Protein AF-A0A4Q2YXU2-F1 (afdb_monomer)

Mean predicted aligned error: 16.59 Å

Radius of gyration: 28.88 Å; Cα contacts (8 Å, |Δi|>4): 40; chains: 1; bounding box: 66×33×83 Å

Sequence (151 aa):
MWTNIQDHWRDGIEILLLAACIYQVYKAFRATRGAQILVGLGTVLVALTLVSTIFRFEVIQWIITRAAAILAFALIVIFQPELRNGLARLGSNRLFSFSSKRRVAFLERFADAVINLSKKRVGALFAIQRDISLKEHLESGVVLDAQFSPE

Foldseek 3Di:
DPPVVVVCVLVVVVVVVVVVLVVQLVVQVPDDDDPSNVVSVVVSLVVLVVVCVVSVDPVSVVVSVVVVVVVVVVCCVVCVVVVVLVVLLVVVPVPPVPCPVVVVVVVVQVVLLVVVCVVVVHDDDDDDDDSDDCVVVCPPDDDPVDDDGSD

Structure (mmCIF, N/CA/C/O backbone):
data_AF-A0A4Q2YXU2-F1
#
_entry.id   AF-A0A4Q2YXU2-F1
#
loop_
_atom_site.group_PDB
_atom_site.id
_atom_site.type_symbol
_atom_site.label_atom_id
_atom_site.label_alt_id
_atom_site.label_comp_id
_atom_site.label_asym_id
_atom_site.label_entity_id
_atom_site.label_seq_id
_atom_site.pdbx_PDB_ins_code
_atom_site.Cartn_x
_atom_site.Cartn_y
_atom_site.Cartn_z
_atom_site.occupancy
_atom_site.B_iso_or_equiv
_atom_site.auth_seq_id
_atom_site.auth_comp_id
_atom_site.auth_asym_id
_atom_site.auth_atom_id
_atom_site.pdbx_PDB_model_num
ATOM 1 N N . MET A 1 1 ? 36.241 0.257 -46.802 1.00 42.69 1 MET A N 1
ATOM 2 C CA . MET A 1 1 ? 35.955 -1.002 -46.073 1.00 42.69 1 MET A CA 1
ATOM 3 C C . MET A 1 1 ? 36.299 -0.938 -44.574 1.00 42.69 1 MET A C 1
ATOM 5 O O . MET A 1 1 ? 35.858 -1.813 -43.849 1.00 42.69 1 MET A O 1
ATOM 9 N N . TRP A 1 2 ? 37.002 0.102 -44.090 1.00 51.72 2 TRP A N 1
ATOM 10 C CA . TRP A 1 2 ? 37.430 0.253 -42.683 1.00 51.72 2 TRP A CA 1
ATOM 11 C C . TRP A 1 2 ? 36.616 1.267 -41.849 1.00 51.72 2 TRP A C 1
ATOM 13 O O . TRP A 1 2 ? 36.967 1.528 -40.708 1.00 51.72 2 TRP A O 1
ATOM 23 N N . THR A 1 3 ? 35.529 1.833 -42.383 1.00 55.88 3 THR A N 1
ATOM 24 C CA . THR A 1 3 ? 34.671 2.800 -41.665 1.00 55.88 3 THR A CA 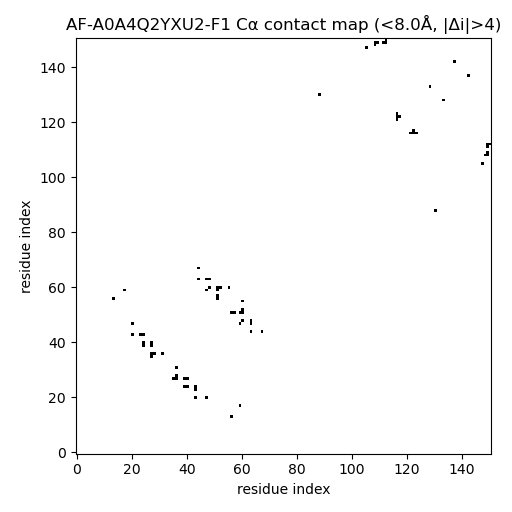1
ATOM 25 C C . THR A 1 3 ? 33.496 2.142 -40.932 1.00 55.88 3 THR A C 1
ATOM 27 O O . THR A 1 3 ? 33.040 2.668 -39.927 1.00 55.88 3 THR A O 1
ATOM 30 N N . ASN A 1 4 ? 33.072 0.937 -41.340 1.00 53.84 4 ASN A N 1
ATOM 31 C CA . ASN A 1 4 ? 31.972 0.219 -40.681 1.00 53.84 4 ASN A CA 1
ATOM 32 C C . ASN A 1 4 ? 32.322 -0.243 -39.257 1.00 53.84 4 ASN A C 1
ATOM 34 O O . ASN A 1 4 ? 31.472 -0.195 -38.380 1.00 53.84 4 ASN A O 1
ATOM 38 N N . ILE A 1 5 ? 33.562 -0.658 -38.980 1.00 54.22 5 ILE A N 1
ATOM 39 C CA . ILE A 1 5 ? 33.933 -1.137 -37.634 1.00 54.22 5 ILE A CA 1
ATOM 40 C C . ILE A 1 5 ? 33.903 -0.007 -36.590 1.00 54.22 5 ILE A C 1
ATOM 42 O O . ILE A 1 5 ? 33.611 -0.258 -35.423 1.00 54.22 5 ILE A O 1
ATOM 46 N N . GLN A 1 6 ? 34.185 1.232 -37.004 1.00 55.81 6 GLN A N 1
ATOM 47 C CA . GLN A 1 6 ? 34.252 2.378 -36.099 1.00 55.81 6 GLN A CA 1
ATOM 48 C C . GLN A 1 6 ? 32.854 2.907 -35.732 1.00 55.81 6 GLN A C 1
ATOM 50 O O . GLN A 1 6 ? 32.668 3.383 -34.614 1.00 55.81 6 GLN A O 1
ATOM 55 N N . ASP A 1 7 ? 31.870 2.732 -36.622 1.00 57.28 7 ASP A N 1
ATOM 56 C CA . ASP A 1 7 ? 30.470 3.101 -36.376 1.00 57.28 7 ASP A CA 1
ATOM 57 C C . ASP A 1 7 ? 29.701 2.048 -35.551 1.00 57.28 7 ASP A C 1
ATOM 59 O O . ASP A 1 7 ? 28.938 2.415 -34.660 1.00 57.28 7 ASP A O 1
ATOM 63 N N . HIS A 1 8 ? 29.954 0.746 -35.745 1.00 62.59 8 HIS A N 1
ATOM 64 C CA . HIS A 1 8 ? 29.175 -0.326 -35.089 1.00 62.59 8 HIS A CA 1
ATOM 65 C C . HIS A 1 8 ? 29.672 -0.713 -33.679 1.00 62.59 8 HIS A C 1
ATOM 67 O O . HIS A 1 8 ? 29.051 -1.530 -32.997 1.00 62.59 8 HIS A O 1
ATOM 73 N N . TRP A 1 9 ? 30.782 -0.142 -33.186 1.00 68.25 9 TRP A N 1
ATOM 74 C CA . TRP A 1 9 ? 31.212 -0.356 -31.790 1.00 68.25 9 TRP A CA 1
ATOM 75 C C . TRP A 1 9 ? 30.160 0.151 -30.788 1.00 68.25 9 TRP A C 1
ATOM 77 O O . TRP A 1 9 ? 29.992 -0.408 -29.701 1.00 68.25 9 TRP A O 1
ATOM 87 N N . ARG A 1 10 ? 29.413 1.189 -31.180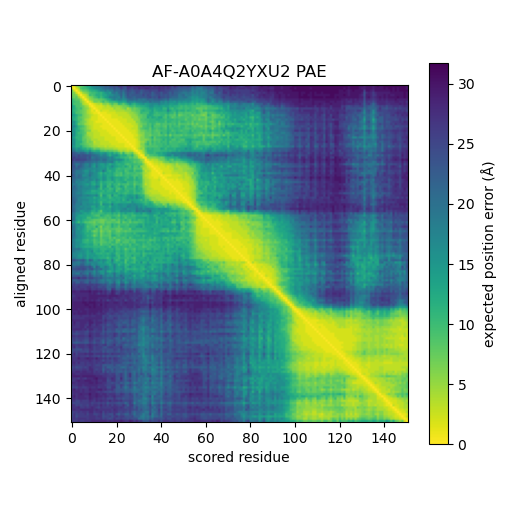 1.00 67.12 10 ARG A N 1
ATOM 88 C CA . ARG A 1 10 ? 28.266 1.709 -30.432 1.00 67.12 10 ARG A CA 1
ATOM 89 C C . ARG A 1 10 ? 27.162 0.666 -30.277 1.00 67.12 10 ARG A C 1
ATOM 91 O O . ARG A 1 10 ? 26.693 0.487 -29.158 1.00 67.12 10 ARG A O 1
ATOM 98 N N . ASP A 1 11 ? 26.849 -0.076 -31.333 1.00 69.56 11 ASP A N 1
ATOM 99 C CA . ASP A 1 11 ? 25.818 -1.120 -31.321 1.00 69.56 11 ASP A CA 1
ATOM 100 C C . ASP A 1 11 ? 26.217 -2.292 -30.409 1.00 69.56 11 ASP A C 1
ATOM 102 O O . ASP A 1 11 ? 25.399 -2.839 -29.671 1.00 69.56 11 ASP A O 1
ATOM 106 N N . GLY A 1 12 ? 27.506 -2.653 -30.390 1.00 72.44 12 GLY A N 1
ATOM 107 C CA . GLY A 1 12 ? 28.031 -3.675 -29.478 1.00 72.44 12 GLY A CA 1
ATOM 108 C C . GLY A 1 12 ? 27.898 -3.280 -28.002 1.00 72.44 12 GLY A C 1
ATOM 109 O O . GLY A 1 12 ? 27.491 -4.094 -27.168 1.00 72.44 12 GLY A O 1
ATOM 110 N N . ILE A 1 13 ? 28.189 -2.015 -27.680 1.00 73.94 13 ILE A N 1
ATOM 111 C CA . ILE A 1 13 ? 27.958 -1.456 -26.341 1.00 73.94 13 ILE A CA 1
ATOM 112 C C . ILE A 1 13 ? 26.459 -1.417 -26.023 1.00 73.94 13 ILE A C 1
ATOM 114 O O . ILE A 1 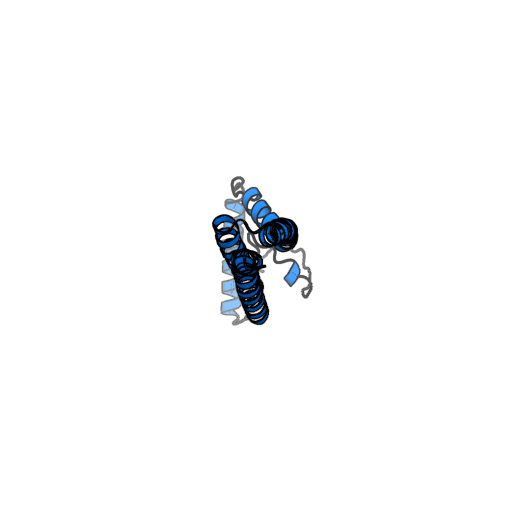13 ? 26.070 -1.750 -24.903 1.00 73.94 13 ILE A O 1
ATOM 118 N N . GLU A 1 14 ? 25.622 -1.055 -26.996 1.00 67.81 14 GLU A N 1
ATOM 119 C CA . GLU A 1 14 ? 24.168 -1.002 -26.845 1.00 67.81 14 GLU A CA 1
ATOM 120 C C . GLU A 1 14 ? 23.598 -2.375 -26.460 1.00 67.81 14 GLU A C 1
ATOM 122 O O . GLU A 1 14 ? 22.862 -2.488 -25.477 1.00 67.81 14 GLU A O 1
ATOM 127 N N . ILE A 1 15 ? 24.014 -3.442 -27.152 1.00 73.19 15 ILE A N 1
ATOM 128 C CA . ILE A 1 15 ? 23.575 -4.820 -26.884 1.00 73.19 15 ILE A CA 1
ATOM 129 C C . ILE A 1 15 ? 24.038 -5.300 -25.506 1.00 73.19 15 ILE A C 1
ATOM 131 O O . ILE A 1 15 ? 23.255 -5.904 -24.770 1.00 73.19 15 ILE A O 1
ATOM 135 N N . LEU A 1 16 ? 25.293 -5.033 -25.129 1.00 77.06 16 LEU A N 1
ATOM 136 C CA . LEU A 1 16 ? 25.833 -5.458 -23.834 1.00 77.06 16 LEU A CA 1
ATOM 137 C C . LEU A 1 16 ? 25.089 -4.783 -22.677 1.00 77.06 16 LEU A C 1
ATOM 139 O O . LEU A 1 16 ? 24.746 -5.424 -21.680 1.00 77.06 16 LEU A O 1
ATOM 143 N N . LEU A 1 17 ? 24.791 -3.495 -22.828 1.00 72.12 17 LEU A N 1
ATOM 144 C CA . LEU A 1 17 ? 24.078 -2.719 -21.825 1.00 72.12 17 LEU A CA 1
ATOM 145 C C . LEU A 1 17 ? 22.602 -3.134 -21.734 1.00 72.12 17 LEU A C 1
ATOM 147 O O . LEU A 1 17 ? 22.074 -3.296 -20.630 1.00 72.12 17 LEU A O 1
ATOM 151 N N . LEU A 1 18 ? 21.959 -3.409 -22.873 1.00 68.31 18 LEU A N 1
ATOM 152 C CA . LEU A 1 18 ? 20.608 -3.967 -22.928 1.00 68.31 18 LEU A CA 1
ATOM 153 C C . LEU A 1 18 ? 20.540 -5.346 -22.253 1.00 68.31 18 LEU A C 1
ATOM 155 O O . LEU A 1 18 ? 19.643 -5.598 -21.448 1.00 68.31 18 LEU A O 1
ATOM 159 N N . ALA A 1 19 ? 21.511 -6.222 -22.515 1.00 70.44 19 ALA A N 1
ATOM 160 C CA . ALA A 1 19 ? 21.592 -7.542 -21.896 1.00 70.44 19 ALA A CA 1
ATOM 161 C C . ALA A 1 19 ? 21.759 -7.451 -20.369 1.00 70.44 19 ALA A C 1
ATOM 163 O O . ALA A 1 19 ? 21.054 -8.139 -19.625 1.00 70.44 19 ALA A O 1
ATOM 164 N N . ALA A 1 20 ? 22.630 -6.558 -19.885 1.00 71.25 20 ALA A N 1
ATOM 165 C CA . ALA A 1 20 ? 22.796 -6.303 -18.455 1.00 71.25 20 ALA A CA 1
ATOM 166 C C . ALA A 1 20 ? 21.501 -5.778 -17.809 1.00 71.25 20 ALA A C 1
ATOM 168 O O . ALA A 1 20 ? 21.140 -6.189 -16.705 1.00 71.25 20 ALA A O 1
ATOM 169 N N . CYS A 1 21 ? 20.768 -4.912 -1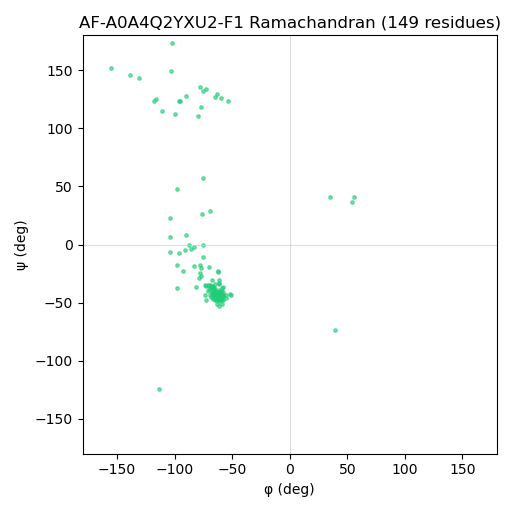8.510 1.00 68.94 21 CYS A N 1
ATOM 170 C CA . CYS A 1 21 ? 19.481 -4.397 -18.063 1.00 68.94 21 CYS A CA 1
ATOM 171 C C . CYS A 1 21 ? 18.421 -5.504 -17.931 1.00 68.94 21 CYS A C 1
ATOM 173 O O . CYS A 1 21 ? 17.816 -5.657 -16.866 1.00 68.94 21 CYS A O 1
ATOM 175 N N . ILE A 1 22 ? 18.244 -6.323 -18.972 1.00 67.94 22 ILE A N 1
ATOM 176 C CA . ILE A 1 22 ? 17.304 -7.456 -18.970 1.00 67.94 22 ILE A CA 1
ATOM 177 C C . ILE A 1 22 ? 17.639 -8.429 -17.833 1.00 67.94 22 ILE A C 1
ATOM 179 O O . ILE A 1 22 ? 16.742 -8.895 -17.127 1.00 67.94 22 ILE A O 1
ATOM 183 N N . TYR A 1 23 ? 18.926 -8.692 -17.600 1.00 73.06 23 TYR A N 1
ATOM 184 C CA . TYR A 1 23 ? 19.372 -9.550 -16.505 1.00 73.06 23 TYR A CA 1
ATOM 185 C C . TYR A 1 23 ? 18.998 -8.991 -15.122 1.00 73.06 23 TYR A C 1
ATOM 187 O O . TYR A 1 23 ? 18.542 -9.736 -14.250 1.00 73.06 23 TYR A O 1
ATOM 195 N N . GLN A 1 24 ? 19.123 -7.676 -14.921 1.00 67.12 24 GLN A N 1
ATOM 196 C CA . GLN A 1 24 ? 18.716 -7.026 -13.671 1.00 67.12 24 GLN A CA 1
ATOM 197 C C . GLN A 1 24 ? 17.197 -7.065 -13.466 1.00 67.12 24 GLN A C 1
ATOM 199 O O . GLN A 1 24 ? 16.746 -7.352 -12.356 1.00 67.12 24 GLN A O 1
ATOM 204 N N . VAL A 1 25 ? 16.406 -6.860 -14.527 1.00 64.69 25 VAL A N 1
ATOM 205 C CA . VAL A 1 25 ? 14.941 -7.025 -14.485 1.00 64.69 25 VAL A CA 1
ATOM 206 C C . VAL A 1 25 ? 14.582 -8.450 -14.080 1.00 64.69 25 VAL A C 1
ATOM 208 O O . VAL A 1 25 ? 13.829 -8.648 -13.129 1.00 64.69 25 VAL A O 1
ATOM 211 N N . TYR A 1 26 ? 15.163 -9.450 -14.743 1.00 66.75 26 TYR A N 1
ATOM 212 C CA . TYR A 1 26 ? 14.926 -10.859 -14.431 1.00 66.75 26 TYR A CA 1
ATOM 213 C C . TYR A 1 26 ? 15.227 -11.182 -12.958 1.00 66.75 26 TYR A C 1
ATOM 215 O O . TYR A 1 26 ? 14.433 -11.834 -12.275 1.00 66.75 26 TYR A O 1
ATOM 223 N N . LYS A 1 27 ? 16.340 -10.662 -12.427 1.00 65.44 27 LYS A N 1
ATOM 224 C CA . LYS A 1 27 ? 16.710 -10.828 -11.017 1.00 65.44 27 LYS A CA 1
ATOM 225 C C . LYS A 1 27 ? 15.729 -10.131 -10.063 1.00 65.44 27 LYS A C 1
ATOM 227 O O . LYS A 1 27 ? 15.422 -10.694 -9.013 1.00 65.44 27 LYS A O 1
ATOM 232 N N . ALA A 1 28 ? 15.215 -8.953 -10.424 1.00 60.94 28 ALA A N 1
ATOM 233 C CA . ALA A 1 28 ? 14.218 -8.224 -9.639 1.00 60.94 28 ALA A CA 1
ATOM 234 C C . ALA A 1 28 ? 12.872 -8.969 -9.572 1.00 60.94 28 ALA A C 1
ATOM 236 O O . ALA A 1 28 ? 12.302 -9.108 -8.488 1.00 60.94 28 ALA A O 1
ATOM 237 N N . PHE A 1 29 ? 12.411 -9.528 -10.697 1.00 62.09 29 PHE A N 1
ATOM 238 C CA . PHE A 1 29 ? 11.197 -10.353 -10.754 1.00 62.09 29 PHE A CA 1
ATOM 239 C C . PHE A 1 29 ? 11.300 -11.616 -9.897 1.00 62.09 29 PHE A C 1
ATOM 241 O O . PHE A 1 29 ? 10.308 -12.052 -9.316 1.00 62.09 29 PHE A O 1
ATOM 248 N N . ARG A 1 30 ? 12.500 -12.193 -9.774 1.00 57.56 30 ARG A N 1
ATOM 249 C CA . ARG A 1 30 ? 12.708 -13.409 -8.981 1.00 57.56 30 ARG A CA 1
ATOM 250 C C . ARG A 1 30 ? 12.577 -13.179 -7.473 1.00 57.56 30 ARG A C 1
ATOM 252 O O . ARG A 1 30 ? 12.431 -14.150 -6.736 1.00 57.56 30 ARG A O 1
ATOM 259 N N . ALA A 1 31 ? 12.682 -11.938 -6.996 1.00 52.69 31 ALA A N 1
ATOM 260 C CA . ALA A 1 31 ? 12.988 -11.719 -5.592 1.00 52.69 31 ALA A CA 1
ATOM 261 C C . ALA A 1 31 ? 11.791 -11.421 -4.679 1.00 52.69 31 ALA A C 1
ATOM 263 O O . ALA A 1 31 ? 11.870 -11.843 -3.531 1.00 52.69 31 ALA A O 1
ATOM 264 N N . THR A 1 32 ? 10.730 -10.682 -5.048 1.00 49.78 32 THR A N 1
ATOM 265 C CA . THR A 1 32 ? 9.965 -10.003 -3.968 1.00 49.78 32 THR A CA 1
ATOM 266 C C . THR A 1 32 ? 8.494 -9.649 -4.218 1.00 49.78 32 THR A C 1
ATOM 268 O O . THR A 1 32 ? 8.047 -9.421 -5.337 1.00 49.78 32 THR A O 1
ATOM 271 N N . ARG A 1 33 ? 7.733 -9.616 -3.109 1.00 62.38 33 ARG A N 1
ATOM 272 C CA . ARG A 1 33 ? 6.306 -9.265 -3.029 1.00 62.38 33 ARG A CA 1
ATOM 273 C C . ARG A 1 33 ? 6.071 -7.837 -3.550 1.00 62.38 33 ARG A C 1
ATOM 275 O O . ARG A 1 33 ? 6.685 -6.907 -3.036 1.00 62.38 33 ARG A O 1
ATOM 282 N N . GLY A 1 34 ? 5.154 -7.686 -4.513 1.00 56.81 34 GLY A N 1
ATOM 283 C CA . GLY A 1 34 ? 4.441 -6.463 -4.943 1.00 56.81 34 GLY A CA 1
ATOM 284 C C . GLY A 1 34 ? 5.225 -5.142 -5.004 1.00 56.81 34 GLY A C 1
ATOM 285 O O . GLY A 1 34 ? 5.537 -4.645 -6.082 1.00 56.81 34 GLY A O 1
ATOM 286 N N . ALA A 1 35 ? 5.537 -4.558 -3.847 1.00 57.00 35 ALA A N 1
ATOM 287 C CA . ALA A 1 35 ? 6.178 -3.252 -3.715 1.00 57.00 35 ALA A CA 1
ATOM 288 C C . ALA A 1 35 ? 7.626 -3.203 -4.243 1.00 57.00 35 ALA A C 1
ATOM 290 O O . ALA A 1 35 ? 8.034 -2.202 -4.826 1.00 57.00 35 ALA A O 1
ATOM 291 N N . GLN A 1 36 ? 8.414 -4.273 -4.098 1.00 55.81 36 GLN A N 1
ATOM 292 C CA . GLN A 1 36 ? 9.794 -4.276 -4.609 1.00 55.81 36 GLN A CA 1
ATOM 293 C C . GLN A 1 36 ? 9.884 -4.481 -6.126 1.00 55.81 36 GLN A C 1
ATOM 295 O O . GLN A 1 36 ? 10.873 -4.059 -6.726 1.00 55.81 36 GLN A O 1
ATOM 300 N N . ILE A 1 37 ? 8.845 -5.037 -6.760 1.00 66.06 37 ILE A N 1
ATOM 301 C CA . ILE A 1 37 ? 8.748 -5.096 -8.226 1.00 66.06 37 ILE A CA 1
ATOM 302 C C . ILE A 1 37 ? 8.661 -3.675 -8.787 1.00 66.06 37 ILE A C 1
ATOM 304 O O . ILE A 1 37 ? 9.373 -3.350 -9.730 1.00 66.06 37 ILE A O 1
ATOM 308 N N . LEU A 1 38 ? 7.864 -2.802 -8.166 1.00 63.25 38 LEU A N 1
ATOM 309 C CA . LEU A 1 38 ? 7.740 -1.398 -8.571 1.00 63.25 38 LEU A CA 1
ATOM 310 C C . LEU A 1 38 ? 9.045 -0.618 -8.420 1.00 63.25 38 LEU A C 1
ATOM 312 O O . LEU A 1 38 ? 9.417 0.124 -9.325 1.00 63.25 38 LEU A O 1
ATOM 316 N N . VAL A 1 39 ? 9.765 -0.812 -7.311 1.00 64.25 39 VAL A N 1
ATOM 317 C CA . VAL A 1 39 ? 11.064 -0.156 -7.094 1.00 64.25 39 VAL A CA 1
ATOM 318 C C . VAL A 1 39 ? 12.100 -0.671 -8.093 1.00 64.25 39 VAL A C 1
ATOM 320 O O . VAL A 1 39 ? 12.761 0.133 -8.742 1.00 64.25 39 VAL A O 1
ATOM 323 N N . GLY A 1 40 ? 12.201 -1.991 -8.287 1.00 67.81 40 GLY A N 1
ATOM 324 C CA . GLY A 1 40 ? 13.130 -2.584 -9.252 1.00 67.81 40 GLY A CA 1
ATOM 325 C C . GLY A 1 40 ? 12.854 -2.134 -10.687 1.00 67.81 40 GLY A C 1
ATOM 326 O O . GLY A 1 40 ? 13.775 -1.761 -11.413 1.00 67.81 40 GLY A O 1
ATOM 327 N N . LEU A 1 41 ? 11.580 -2.097 -11.078 1.00 68.94 41 LEU A N 1
ATOM 328 C CA . LEU A 1 41 ? 11.153 -1.682 -12.409 1.00 68.94 41 LEU A CA 1
ATOM 329 C C . LEU A 1 41 ? 11.356 -0.173 -12.633 1.00 68.94 41 LEU A C 1
ATOM 331 O O . LEU A 1 41 ? 11.812 0.228 -13.702 1.00 68.94 41 LEU A O 1
ATOM 335 N N . GLY A 1 42 ? 11.113 0.653 -11.610 1.00 70.19 42 GLY A N 1
ATOM 336 C CA . GLY A 1 42 ? 11.399 2.089 -11.628 1.00 70.19 42 GLY A CA 1
ATOM 337 C C . GLY A 1 42 ? 12.894 2.403 -11.738 1.00 70.19 42 GLY A C 1
ATOM 338 O O . GLY A 1 42 ? 13.289 3.216 -12.571 1.00 70.19 42 GLY A O 1
ATOM 339 N N . THR A 1 43 ? 13.749 1.724 -10.964 1.00 67.69 43 THR A N 1
ATOM 340 C CA . THR A 1 43 ? 15.211 1.896 -11.040 1.00 67.69 43 THR A CA 1
ATOM 341 C C . THR A 1 43 ? 15.756 1.496 -12.408 1.00 67.69 43 THR A C 1
ATOM 343 O O . THR A 1 43 ? 16.592 2.208 -12.964 1.00 67.69 43 THR A O 1
ATOM 346 N N . VAL A 1 44 ? 15.257 0.395 -12.978 1.00 69.25 44 VAL A N 1
ATOM 347 C CA . VAL A 1 44 ? 15.640 -0.039 -14.324 1.00 69.25 44 VAL A CA 1
ATOM 348 C C . VAL A 1 44 ? 15.241 0.994 -15.373 1.00 69.25 44 VAL A C 1
ATOM 350 O O . VAL A 1 44 ? 16.076 1.353 -16.201 1.00 69.25 44 VAL A O 1
ATOM 353 N N . LEU A 1 45 ? 14.006 1.502 -15.326 1.00 67.25 45 LEU A N 1
ATOM 354 C CA . LEU A 1 45 ? 13.537 2.528 -16.258 1.00 67.25 45 LEU A CA 1
ATOM 355 C C . LEU A 1 45 ? 14.408 3.784 -16.197 1.00 67.25 45 LEU A C 1
ATOM 357 O O . LEU A 1 45 ? 14.844 4.275 -17.235 1.00 67.25 45 LEU A O 1
ATOM 361 N N . VAL A 1 46 ? 14.704 4.287 -14.995 1.00 69.94 46 VAL A N 1
ATOM 362 C CA . VAL A 1 46 ? 15.538 5.485 -14.806 1.00 69.94 46 VAL A CA 1
ATOM 363 C C . VAL A 1 46 ? 16.958 5.258 -15.327 1.00 69.94 46 VAL A C 1
ATOM 365 O O . VAL A 1 46 ? 17.480 6.102 -16.054 1.00 69.94 46 VAL A O 1
ATOM 368 N N . ALA A 1 47 ? 17.566 4.107 -15.023 1.00 68.75 47 ALA A N 1
ATOM 369 C CA . ALA A 1 47 ? 18.901 3.762 -15.507 1.00 68.75 47 ALA A CA 1
ATOM 370 C C . ALA A 1 47 ? 18.952 3.677 -17.042 1.00 68.75 47 ALA A C 1
ATOM 372 O O . ALA A 1 47 ? 19.831 4.270 -17.665 1.00 68.75 47 ALA A O 1
ATOM 373 N N . LEU A 1 48 ? 17.971 3.009 -17.657 1.00 64.94 48 LEU A N 1
ATOM 374 C CA . LEU A 1 48 ? 17.813 2.933 -19.112 1.00 64.94 48 LEU A CA 1
ATOM 375 C C . LEU A 1 48 ? 17.647 4.318 -19.743 1.00 64.94 48 LEU A C 1
ATOM 377 O O . LEU A 1 48 ? 18.276 4.616 -20.753 1.00 64.94 48 LEU A O 1
ATOM 381 N N . THR A 1 49 ? 16.836 5.182 -19.130 1.00 62.53 49 THR A N 1
ATOM 382 C CA . THR A 1 49 ? 16.554 6.528 -19.651 1.00 62.53 49 THR A CA 1
ATOM 383 C C . THR A 1 49 ? 17.800 7.411 -19.608 1.00 62.53 49 THR A C 1
ATOM 385 O O . THR A 1 49 ? 18.095 8.107 -20.581 1.00 62.53 49 THR A O 1
ATOM 388 N N . LEU A 1 50 ? 18.580 7.341 -18.525 1.00 62.53 50 LEU A N 1
ATOM 389 C CA . LEU A 1 50 ? 19.845 8.069 -18.396 1.00 62.53 50 LEU A CA 1
ATOM 390 C C . LEU A 1 50 ? 20.870 7.610 -19.438 1.00 62.53 50 LEU A C 1
ATOM 392 O O . LEU A 1 50 ? 21.495 8.442 -20.091 1.00 62.53 50 LEU A O 1
ATOM 396 N N . VAL A 1 51 ? 21.000 6.300 -19.648 1.00 63.59 51 VAL A N 1
ATOM 397 C CA . VAL A 1 51 ? 21.939 5.758 -20.638 1.00 63.59 51 VAL A CA 1
ATOM 398 C C . VAL A 1 51 ? 21.504 6.077 -22.073 1.00 63.59 51 VAL A C 1
ATOM 400 O O . VAL A 1 51 ? 22.328 6.520 -22.873 1.00 63.59 51 VAL A O 1
ATOM 403 N N . SER A 1 52 ? 20.214 5.926 -22.388 1.00 60.41 52 SER A N 1
ATOM 404 C CA . SER A 1 52 ? 19.637 6.257 -23.702 1.00 60.41 52 SER A CA 1
ATOM 405 C C . SER A 1 52 ? 19.866 7.721 -24.076 1.00 60.41 52 SER A C 1
ATOM 407 O O . SER A 1 52 ? 20.274 8.032 -25.195 1.00 60.41 52 SER A O 1
ATOM 409 N N . THR A 1 53 ? 19.663 8.625 -23.111 1.00 58.88 53 THR A N 1
ATOM 410 C CA . THR A 1 53 ? 19.806 10.074 -23.314 1.00 58.88 53 THR A CA 1
ATOM 411 C C . THR A 1 53 ? 21.262 10.476 -23.560 1.00 58.88 53 THR A C 1
ATOM 413 O O . THR A 1 53 ? 21.520 11.360 -24.373 1.00 58.88 53 THR A O 1
ATOM 416 N N . ILE A 1 54 ? 22.224 9.813 -22.906 1.00 56.16 54 ILE A N 1
ATOM 417 C CA . ILE A 1 54 ? 23.658 10.111 -23.057 1.00 56.16 54 ILE A CA 1
ATOM 418 C C . ILE A 1 54 ? 24.201 9.624 -24.411 1.00 56.16 54 ILE A C 1
ATOM 420 O O . ILE A 1 54 ? 25.054 10.289 -24.998 1.00 56.16 54 ILE A O 1
ATOM 424 N N . PHE A 1 55 ? 23.704 8.498 -24.932 1.00 61.38 55 PHE A N 1
ATOM 425 C CA . PHE A 1 55 ? 24.251 7.873 -26.144 1.00 61.38 55 PHE A CA 1
ATOM 426 C C . PHE A 1 55 ? 23.424 8.077 -27.429 1.00 61.38 55 PHE A C 1
ATOM 428 O O . PHE A 1 55 ? 23.920 7.754 -28.507 1.00 61.38 55 PHE A O 1
ATOM 435 N N . ARG A 1 56 ? 22.221 8.674 -27.350 1.00 60.03 56 ARG A N 1
ATOM 436 C CA . ARG A 1 56 ? 21.287 8.884 -28.484 1.00 60.03 56 ARG A CA 1
ATOM 437 C C . ARG A 1 56 ? 20.927 7.585 -29.226 1.00 60.03 56 ARG A C 1
ATOM 439 O O . ARG A 1 56 ? 20.841 7.574 -30.450 1.00 60.03 56 ARG A O 1
ATOM 446 N N . PHE A 1 57 ? 20.711 6.500 -28.487 1.00 64.81 57 PHE A N 1
ATOM 447 C CA . PHE A 1 57 ? 20.314 5.210 -29.054 1.00 64.81 57 PHE A CA 1
ATOM 448 C C . PHE A 1 57 ? 18.810 5.177 -29.367 1.00 64.81 57 PHE A C 1
ATOM 450 O O . PHE A 1 57 ? 17.976 5.168 -28.460 1.00 64.81 57 PHE A O 1
ATOM 457 N N . GLU A 1 58 ? 18.449 5.166 -30.653 1.00 67.12 58 GLU A N 1
ATOM 458 C CA . GLU A 1 58 ? 17.049 5.229 -31.104 1.00 67.12 58 GLU A CA 1
ATOM 459 C C . GLU A 1 58 ? 16.221 4.001 -30.683 1.00 67.12 58 GLU A C 1
ATOM 461 O O . GLU A 1 58 ? 15.041 4.138 -30.349 1.00 67.12 58 GLU A O 1
ATOM 466 N N . VAL A 1 59 ? 16.831 2.810 -30.631 1.00 69.25 59 VAL A N 1
ATOM 467 C CA . VAL A 1 59 ? 16.134 1.555 -30.297 1.00 69.25 59 VAL A CA 1
ATOM 468 C C . VAL A 1 59 ? 15.786 1.496 -28.810 1.00 69.25 59 VAL A C 1
ATOM 470 O O . VAL A 1 59 ? 14.637 1.230 -28.449 1.00 69.25 59 VAL A O 1
ATOM 473 N N . ILE A 1 60 ? 16.746 1.800 -27.933 1.00 65.31 60 ILE A N 1
ATOM 474 C CA . ILE A 1 60 ? 16.507 1.867 -26.486 1.00 65.31 60 ILE A CA 1
ATOM 475 C C . ILE A 1 60 ? 15.451 2.930 -26.157 1.00 65.31 60 ILE A C 1
ATOM 477 O O . ILE A 1 60 ? 14.523 2.652 -25.392 1.00 65.31 60 ILE A O 1
ATOM 481 N N . GLN A 1 61 ? 15.543 4.117 -26.766 1.00 70.62 61 GLN A N 1
ATOM 482 C CA . GLN A 1 61 ? 14.568 5.193 -26.581 1.00 70.62 61 GLN A CA 1
ATOM 483 C C . GLN A 1 61 ? 13.147 4.712 -26.915 1.00 70.62 61 GLN A C 1
ATOM 485 O O . GLN A 1 61 ? 12.217 4.913 -26.131 1.00 70.62 61 GLN A O 1
ATOM 490 N N . TRP A 1 62 ? 12.987 4.013 -28.043 1.00 80.19 62 TRP A N 1
ATOM 491 C CA . TRP A 1 62 ? 11.702 3.473 -28.483 1.00 80.19 62 TRP A CA 1
ATOM 492 C C . TRP A 1 62 ? 11.126 2.437 -27.507 1.00 80.19 62 TRP A C 1
ATOM 494 O O . TRP A 1 62 ? 9.930 2.479 -27.191 1.00 80.19 62 TRP A O 1
ATOM 504 N N . ILE A 1 63 ? 11.970 1.540 -26.981 1.00 75.44 63 ILE A N 1
ATOM 505 C CA . ILE A 1 63 ? 11.565 0.538 -25.984 1.00 75.44 63 ILE A CA 1
ATOM 506 C C . ILE A 1 63 ? 11.120 1.223 -24.693 1.00 75.44 63 ILE A C 1
ATOM 508 O O . ILE A 1 63 ? 10.059 0.890 -24.167 1.00 75.44 63 ILE A O 1
ATOM 512 N N . ILE A 1 64 ? 11.886 2.200 -24.200 1.00 74.88 64 ILE A N 1
ATOM 513 C CA . ILE A 1 64 ? 11.572 2.934 -22.968 1.00 74.88 64 ILE A CA 1
ATOM 514 C C . ILE A 1 64 ? 10.230 3.647 -23.093 1.00 74.88 64 ILE A C 1
ATOM 516 O O . ILE A 1 64 ? 9.402 3.519 -22.197 1.00 74.88 64 ILE A O 1
ATOM 520 N N . THR A 1 65 ? 9.976 4.364 -24.192 1.00 80.81 65 THR A N 1
ATOM 521 C CA . THR A 1 65 ? 8.715 5.098 -24.370 1.00 80.81 65 THR A CA 1
ATOM 522 C C . THR A 1 65 ? 7.509 4.157 -24.367 1.00 80.81 65 THR A C 1
ATOM 524 O O . THR A 1 65 ? 6.509 4.438 -23.702 1.00 80.81 65 THR A O 1
ATOM 527 N N . ARG A 1 66 ? 7.601 3.005 -25.046 1.00 83.25 66 ARG A N 1
ATOM 528 C CA . ARG A 1 66 ? 6.528 1.997 -25.030 1.00 83.25 66 ARG A CA 1
ATOM 529 C C . ARG A 1 66 ? 6.376 1.332 -23.667 1.00 83.25 66 ARG A C 1
ATOM 531 O O . ARG A 1 66 ? 5.255 1.198 -23.180 1.00 83.25 66 ARG A O 1
ATOM 538 N N . ALA A 1 67 ? 7.484 0.944 -23.040 1.00 79.12 67 ALA A N 1
ATOM 539 C CA . ALA A 1 67 ? 7.481 0.319 -21.725 1.00 79.12 67 ALA A CA 1
ATOM 540 C C . ALA A 1 67 ? 6.896 1.260 -20.669 1.00 79.12 67 ALA A C 1
ATOM 542 O O . ALA A 1 67 ? 6.052 0.828 -19.894 1.00 79.12 67 ALA A O 1
ATOM 543 N N . ALA A 1 68 ? 7.274 2.541 -20.678 1.00 80.56 68 ALA A N 1
ATOM 544 C CA . ALA A 1 68 ? 6.776 3.559 -19.758 1.00 80.56 68 ALA A CA 1
ATOM 545 C C . ALA A 1 68 ? 5.259 3.761 -19.884 1.00 80.56 68 ALA A C 1
ATOM 547 O O . ALA A 1 68 ? 4.577 3.856 -18.867 1.00 80.56 68 ALA A O 1
ATOM 548 N N . ALA A 1 69 ? 4.715 3.760 -21.106 1.00 85.50 69 ALA A N 1
ATOM 549 C CA . ALA A 1 69 ? 3.271 3.850 -21.327 1.00 85.50 69 ALA A CA 1
ATOM 550 C C . ALA A 1 69 ? 2.521 2.645 -20.729 1.00 85.50 69 ALA A C 1
ATOM 552 O O . ALA A 1 69 ? 1.529 2.816 -20.018 1.00 85.50 69 ALA A O 1
ATOM 553 N N . ILE A 1 70 ? 3.028 1.429 -20.961 1.00 86.12 70 ILE A N 1
ATOM 554 C CA . ILE A 1 70 ? 2.460 0.195 -20.396 1.00 86.12 70 ILE A CA 1
ATOM 555 C C . ILE A 1 70 ? 2.579 0.198 -18.867 1.00 86.12 70 ILE A C 1
ATOM 557 O O . ILE A 1 70 ? 1.633 -0.163 -18.172 1.00 86.12 70 ILE A O 1
ATOM 561 N N . LEU A 1 71 ? 3.719 0.643 -18.335 1.00 80.88 71 LEU A N 1
ATOM 562 C CA . LEU A 1 71 ? 3.980 0.736 -16.902 1.00 80.88 71 LEU A CA 1
ATOM 563 C C . LEU A 1 71 ? 3.076 1.738 -16.204 1.00 80.88 71 LEU A C 1
ATOM 565 O O . LEU A 1 71 ? 2.552 1.422 -15.144 1.00 80.88 71 LEU A O 1
ATOM 569 N N . ALA A 1 72 ? 2.863 2.914 -16.791 1.00 85.19 72 ALA A N 1
ATOM 570 C CA . ALA A 1 72 ? 1.945 3.908 -16.251 1.00 85.19 72 ALA A CA 1
ATOM 571 C C . ALA A 1 72 ? 0.521 3.344 -16.162 1.00 85.19 72 ALA A C 1
ATOM 573 O O . ALA A 1 72 ? -0.133 3.473 -15.127 1.00 85.19 72 ALA A O 1
ATOM 574 N N . PHE A 1 73 ? 0.065 2.653 -17.210 1.00 87.94 73 PHE A N 1
ATOM 575 C CA . PHE A 1 73 ? -1.243 2.004 -17.208 1.00 87.94 73 PHE A CA 1
ATOM 576 C C . PHE A 1 73 ? -1.330 0.880 -16.165 1.00 87.94 73 PHE A C 1
ATOM 578 O O . PHE A 1 73 ? -2.262 0.853 -15.364 1.00 87.94 73 PHE A O 1
ATOM 585 N N . ALA A 1 74 ? -0.336 -0.011 -16.117 1.00 83.50 74 ALA A N 1
ATOM 586 C CA . ALA A 1 74 ? -0.271 -1.091 -15.136 1.00 83.50 74 ALA A CA 1
ATOM 587 C C . ALA A 1 74 ? -0.242 -0.557 -13.697 1.00 83.50 74 ALA A C 1
ATOM 589 O O . ALA A 1 74 ? -0.933 -1.089 -12.835 1.00 83.50 74 ALA A O 1
ATOM 590 N N . LEU A 1 75 ? 0.505 0.521 -13.446 1.00 82.00 75 LEU A N 1
ATOM 591 C CA . LEU A 1 75 ? 0.566 1.190 -12.152 1.00 82.00 75 LEU A CA 1
ATOM 592 C C . LEU A 1 75 ? -0.819 1.711 -11.764 1.00 82.00 75 LEU A C 1
ATOM 594 O O . LEU A 1 75 ? -1.286 1.403 -10.676 1.00 82.00 75 LEU A O 1
ATOM 598 N N . ILE A 1 76 ? -1.521 2.409 -12.659 1.00 84.25 76 ILE A N 1
ATOM 599 C CA . ILE A 1 76 ? -2.887 2.881 -12.389 1.00 84.25 76 ILE A CA 1
ATOM 600 C C . ILE A 1 76 ? -3.828 1.718 -12.057 1.00 84.25 76 ILE A C 1
ATOM 602 O O . ILE A 1 76 ? -4.578 1.825 -11.094 1.00 84.25 76 ILE A O 1
ATOM 606 N N . VAL A 1 77 ? -3.783 0.612 -12.805 1.00 85.44 77 VAL A N 1
ATOM 607 C CA . VAL A 1 77 ? -4.649 -0.560 -12.576 1.00 85.44 77 VAL A CA 1
ATOM 608 C C . VAL A 1 77 ? -4.326 -1.254 -11.247 1.00 85.44 77 VAL A C 1
ATOM 610 O O . VAL A 1 77 ? -5.233 -1.558 -10.476 1.00 85.44 77 VAL A O 1
ATOM 613 N N . ILE A 1 78 ? -3.041 -1.469 -10.944 1.00 80.50 78 ILE A N 1
ATOM 614 C CA . ILE A 1 78 ? -2.590 -2.112 -9.699 1.00 80.50 78 ILE A CA 1
ATOM 615 C C . ILE A 1 78 ? -2.929 -1.241 -8.486 1.00 80.50 78 ILE A C 1
ATOM 617 O O . ILE A 1 78 ? -3.424 -1.746 -7.481 1.00 80.50 78 ILE A O 1
ATOM 621 N N . PHE A 1 79 ? -2.697 0.069 -8.586 1.00 80.25 79 PHE A N 1
ATOM 622 C CA . PHE A 1 79 ? -2.945 1.032 -7.512 1.00 80.25 79 PHE A CA 1
ATOM 623 C C . PHE A 1 79 ? -4.373 1.585 -7.489 1.00 80.25 79 PHE A C 1
ATOM 625 O O . PHE A 1 79 ? -4.712 2.368 -6.597 1.00 80.25 79 PHE A O 1
ATOM 632 N N . GLN A 1 80 ? -5.242 1.169 -8.412 1.00 79.94 80 GLN A N 1
ATOM 633 C CA . GLN A 1 80 ? -6.645 1.583 -8.452 1.00 79.94 80 GLN A CA 1
ATOM 634 C C . GLN A 1 80 ? -7.362 1.393 -7.095 1.00 79.94 80 GLN A C 1
ATOM 636 O O . GLN A 1 80 ? -8.057 2.321 -6.662 1.00 79.94 80 GLN A O 1
ATOM 641 N N . PRO A 1 81 ? -7.191 0.264 -6.369 1.00 71.81 81 PRO A N 1
ATOM 642 C CA . PRO A 1 81 ? -7.828 0.056 -5.067 1.00 71.81 81 PRO A CA 1
ATOM 643 C C . PRO A 1 81 ? -7.283 0.992 -3.977 1.00 71.81 81 PRO A C 1
ATOM 645 O O . PRO A 1 81 ? -8.038 1.468 -3.127 1.00 71.81 81 PRO A O 1
ATOM 648 N N . GLU A 1 82 ? -5.982 1.287 -4.005 1.00 78.56 82 GLU A N 1
ATOM 649 C CA . GLU A 1 82 ? -5.305 2.116 -3.003 1.00 78.56 82 GLU A CA 1
ATOM 650 C C . GLU A 1 82 ? -5.655 3.596 -3.154 1.00 78.56 82 GLU A C 1
ATOM 652 O O . GLU A 1 82 ? -5.990 4.244 -2.162 1.00 78.56 82 GLU A O 1
ATOM 657 N N . LEU A 1 83 ? -5.671 4.120 -4.386 1.00 75.06 83 LEU A N 1
ATOM 658 C CA . LEU A 1 83 ? -6.088 5.497 -4.673 1.00 75.06 83 LEU A CA 1
ATOM 659 C C . LEU A 1 83 ? -7.536 5.739 -4.237 1.00 75.06 83 LEU A C 1
ATOM 661 O O . LEU A 1 83 ? -7.837 6.747 -3.595 1.00 75.06 83 LEU A O 1
ATOM 665 N N . ARG A 1 84 ? -8.425 4.777 -4.511 1.00 75.94 84 ARG A N 1
ATOM 666 C CA . ARG A 1 84 ? -9.818 4.812 -4.048 1.00 75.94 84 ARG A CA 1
ATOM 667 C C . ARG A 1 84 ? -9.900 4.859 -2.522 1.00 75.94 84 ARG A C 1
ATOM 669 O O . ARG A 1 84 ? -10.638 5.677 -1.977 1.00 75.94 84 ARG A O 1
ATOM 676 N N . ASN A 1 85 ? -9.136 4.016 -1.831 1.00 73.69 85 ASN A N 1
ATOM 677 C CA . ASN A 1 85 ? -9.121 3.974 -0.369 1.00 73.69 85 ASN A CA 1
ATOM 678 C C . ASN A 1 85 ? -8.505 5.242 0.249 1.00 73.69 85 ASN A C 1
ATOM 680 O O . ASN A 1 85 ? -9.000 5.728 1.265 1.00 73.69 85 ASN A O 1
ATOM 684 N N . GLY A 1 86 ? -7.459 5.805 -0.359 1.00 74.44 86 GLY A N 1
ATOM 685 C CA . GLY A 1 86 ? -6.835 7.060 0.068 1.00 74.44 86 GLY A CA 1
ATOM 686 C C . GLY A 1 86 ? -7.779 8.255 -0.067 1.00 74.44 86 GLY A C 1
ATOM 687 O O . GLY A 1 86 ? -7.954 9.013 0.885 1.00 74.44 86 GLY A O 1
ATOM 688 N N . LEU A 1 87 ? -8.464 8.376 -1.208 1.00 71.44 87 LEU A N 1
ATOM 689 C CA . LEU A 1 87 ? -9.477 9.411 -1.438 1.00 71.44 87 LEU A CA 1
ATOM 690 C C . LEU A 1 87 ? -10.689 9.246 -0.519 1.00 71.44 87 LEU A C 1
ATOM 692 O O . LEU A 1 87 ? -11.193 10.238 -0.001 1.00 71.44 87 LEU A O 1
ATOM 696 N N . ALA A 1 88 ? -11.122 8.010 -0.256 1.00 68.38 88 ALA A N 1
ATOM 697 C CA . ALA A 1 88 ? -12.189 7.747 0.705 1.00 68.38 88 ALA A CA 1
ATOM 698 C C . ALA A 1 88 ? -11.825 8.242 2.116 1.00 68.38 88 ALA A C 1
ATOM 700 O O . ALA A 1 88 ? -12.666 8.835 2.785 1.00 68.38 88 ALA A O 1
ATOM 701 N N . ARG A 1 89 ? -10.567 8.072 2.546 1.00 64.88 89 ARG A N 1
ATOM 702 C CA . ARG A 1 89 ? -10.074 8.570 3.844 1.00 64.88 89 ARG A CA 1
ATOM 703 C C . ARG A 1 89 ? -9.892 10.088 3.889 1.00 64.88 89 ARG A C 1
ATOM 705 O O . ARG A 1 89 ? -10.132 10.698 4.926 1.00 64.88 89 ARG A O 1
ATOM 712 N N . LEU A 1 90 ? -9.472 10.702 2.784 1.00 68.56 90 LEU A N 1
ATOM 713 C CA . LEU A 1 90 ? -9.369 12.162 2.668 1.00 68.56 90 LEU A CA 1
ATOM 714 C C . LEU A 1 90 ? -10.758 12.822 2.616 1.00 68.56 90 LEU A C 1
ATOM 716 O O . LEU A 1 90 ? -10.954 13.895 3.182 1.00 68.56 90 LEU A O 1
ATOM 720 N N . GLY A 1 91 ? -11.732 12.156 1.988 1.00 61.81 91 GLY A N 1
ATOM 721 C CA . GLY A 1 91 ? -13.133 12.571 1.926 1.00 61.81 91 GLY A CA 1
ATOM 722 C C . GLY A 1 91 ? -13.913 12.302 3.214 1.00 61.81 91 GLY A C 1
ATOM 723 O O . GLY A 1 91 ? -14.828 13.055 3.536 1.00 61.81 91 GLY A O 1
ATOM 724 N N . SER A 1 92 ? -13.519 11.308 4.017 1.00 60.00 92 SER A N 1
ATOM 725 C CA . SER A 1 92 ? -14.092 11.061 5.348 1.00 60.00 92 SER A CA 1
ATOM 726 C C . SER A 1 92 ? -13.583 12.047 6.403 1.00 60.00 92 SER A C 1
ATOM 728 O O . SER A 1 92 ? -13.526 11.709 7.591 1.00 60.00 92 SER A O 1
ATOM 730 N N . ASN A 1 93 ? -13.182 13.254 5.982 1.00 51.94 93 ASN A N 1
ATOM 731 C CA . ASN A 1 93 ? -12.652 14.258 6.876 1.00 51.94 93 ASN A CA 1
ATOM 732 C C . ASN A 1 93 ? -13.649 14.483 8.011 1.00 51.94 93 ASN A C 1
ATOM 734 O O . ASN A 1 93 ? -14.829 14.788 7.827 1.00 51.94 93 ASN A O 1
ATOM 738 N N . ARG A 1 94 ? -13.117 14.283 9.206 1.00 55.16 94 ARG A N 1
ATOM 739 C CA . ARG A 1 94 ? -13.756 14.149 10.513 1.00 55.16 94 ARG A CA 1
ATOM 740 C C . ARG A 1 94 ? -14.371 15.465 11.014 1.00 55.16 94 ARG A C 1
ATOM 742 O O . ARG A 1 94 ? -14.438 15.691 12.218 1.00 55.16 94 ARG A O 1
ATOM 749 N N . LEU A 1 95 ? -14.787 16.340 10.098 1.00 52.69 95 LEU A N 1
ATOM 750 C CA . LEU A 1 95 ? -15.277 17.693 10.351 1.00 52.69 95 LEU A CA 1
ATOM 751 C C . LEU A 1 95 ? -16.727 17.720 10.856 1.00 52.69 95 LEU A C 1
ATOM 753 O O . LEU A 1 95 ? -17.120 18.675 11.512 1.00 52.69 95 LEU A O 1
ATOM 757 N N . PHE A 1 96 ? -17.497 16.642 10.679 1.00 50.00 96 PHE A N 1
ATOM 758 C CA . PHE A 1 96 ? -18.851 16.505 11.237 1.00 50.00 96 PHE A CA 1
ATOM 759 C C . PHE A 1 96 ? -18.878 15.702 12.547 1.00 50.00 96 PHE A C 1
ATOM 761 O O . PHE A 1 96 ? -19.696 14.803 12.746 1.00 50.00 96 PHE A O 1
ATOM 768 N N . SER A 1 97 ? -17.991 16.023 13.493 1.00 51.91 97 SER A N 1
ATOM 769 C CA . SER A 1 97 ? -18.036 15.454 14.848 1.00 51.91 97 SER A CA 1
ATOM 770 C C . SER A 1 97 ? -19.160 16.074 15.700 1.00 51.91 97 SER A C 1
ATOM 772 O O . SER A 1 97 ? -18.926 16.554 16.807 1.00 51.91 97 SER A O 1
ATOM 774 N N . PHE A 1 98 ? -20.408 15.992 15.235 1.00 49.31 98 PHE A N 1
ATOM 775 C CA . PHE A 1 98 ? -21.602 16.234 16.060 1.00 49.31 98 PHE A CA 1
ATOM 776 C C . PHE A 1 98 ? -21.909 15.050 17.012 1.00 49.31 98 PHE A C 1
ATOM 778 O O . PHE A 1 98 ? -22.846 15.091 17.802 1.00 49.31 98 PHE A O 1
ATOM 785 N N . SER A 1 99 ? -21.095 13.984 16.975 1.00 56.12 99 SER A N 1
ATOM 786 C CA . SER A 1 99 ? -21.312 12.711 17.688 1.00 56.12 99 SER A CA 1
ATOM 787 C C . SER A 1 99 ? -20.426 12.523 18.935 1.00 56.12 99 SER A C 1
ATOM 789 O O . SER A 1 99 ? -20.179 11.400 19.373 1.00 56.12 99 SER A O 1
ATOM 791 N N . SER A 1 100 ? -19.916 13.606 19.535 1.00 60.16 100 SER A N 1
ATOM 792 C CA . SER A 1 100 ? -19.075 13.498 20.743 1.00 60.16 100 SER A CA 1
ATOM 793 C C . SER A 1 100 ? -19.844 12.872 21.920 1.00 60.16 100 SER A C 1
ATOM 795 O O . SER A 1 100 ? -19.392 11.889 22.501 1.00 60.16 100 SER A O 1
ATOM 797 N N . LYS A 1 101 ? -21.076 13.331 22.198 1.00 62.19 101 LYS A N 1
ATOM 798 C CA . LYS A 1 101 ? -21.890 12.806 23.315 1.00 62.19 101 LYS A CA 1
ATOM 799 C C . LYS A 1 101 ? -22.259 11.327 23.167 1.00 62.19 101 LYS A C 1
ATOM 801 O O . LYS A 1 101 ? -22.166 10.575 24.131 1.00 62.19 101 LYS A O 1
ATOM 806 N N . ARG A 1 102 ? -22.647 10.888 21.962 1.00 65.94 102 ARG A N 1
ATOM 807 C CA . ARG A 1 102 ? -23.026 9.485 21.716 1.00 65.94 102 ARG A CA 1
ATOM 808 C C . ARG A 1 102 ? -21.820 8.547 21.812 1.00 65.94 102 ARG A C 1
ATOM 810 O O . ARG A 1 102 ? -21.958 7.433 22.304 1.00 65.94 102 ARG A O 1
ATOM 817 N N . ARG A 1 103 ? -20.637 9.012 21.395 1.00 71.25 103 ARG A N 1
ATOM 818 C CA . ARG A 1 103 ? -19.388 8.254 21.534 1.00 71.25 103 ARG A CA 1
ATOM 819 C C . ARG A 1 103 ? -18.988 8.073 22.998 1.00 71.25 103 ARG A C 1
ATOM 821 O O . ARG A 1 103 ? -18.588 6.976 23.362 1.00 71.25 103 ARG A O 1
ATOM 828 N N . VAL A 1 104 ? -19.122 9.111 23.824 1.00 75.81 104 VAL A N 1
ATOM 829 C CA . VAL A 1 104 ? -18.808 9.028 25.263 1.00 75.81 104 VAL A CA 1
ATOM 830 C C . VAL A 1 104 ? -19.743 8.045 25.972 1.00 75.81 104 VAL A C 1
ATOM 832 O O . VAL A 1 104 ? -19.260 7.129 26.627 1.00 75.81 104 VAL A O 1
ATOM 835 N N . ALA A 1 105 ? -21.057 8.137 25.738 1.00 80.50 105 ALA A N 1
ATOM 836 C CA . ALA A 1 105 ? -22.028 7.212 26.333 1.00 80.50 105 ALA A CA 1
ATOM 837 C C . ALA A 1 105 ? -21.807 5.743 25.915 1.00 80.50 105 ALA A C 1
ATOM 839 O O . ALA A 1 105 ? -22.031 4.826 26.702 1.00 80.50 105 ALA A O 1
ATOM 840 N N . PHE A 1 106 ? -21.358 5.501 24.678 1.00 83.75 106 PHE A N 1
ATOM 841 C CA . PHE A 1 106 ? -20.977 4.159 24.231 1.00 83.75 106 PHE A CA 1
ATOM 842 C C . PHE A 1 106 ? -19.736 3.640 24.968 1.00 83.75 106 PHE A C 1
ATOM 844 O O . PHE A 1 106 ? -19.715 2.481 25.368 1.00 83.75 106 PHE A O 1
ATOM 851 N N . LEU A 1 107 ? -18.715 4.483 25.161 1.00 85.25 107 LEU A N 1
ATOM 852 C CA . LEU A 1 107 ? -17.471 4.089 25.829 1.00 85.25 107 LEU A CA 1
ATOM 853 C C . LEU A 1 107 ? -17.689 3.716 27.298 1.00 85.25 107 LEU A C 1
ATOM 855 O O . LEU A 1 107 ? -17.105 2.735 27.749 1.00 85.25 107 LEU A O 1
ATOM 859 N N . GLU A 1 108 ? -18.540 4.451 28.017 1.00 86.88 108 GLU A N 1
ATOM 860 C CA . GLU A 1 108 ? -18.907 4.123 29.403 1.00 86.88 108 GLU A CA 1
ATOM 861 C C . GLU A 1 108 ? -19.588 2.751 29.482 1.00 86.88 108 GLU A C 1
ATOM 863 O O . GLU A 1 108 ? -19.106 1.852 30.168 1.00 86.88 108 GLU A O 1
ATOM 868 N N . ARG A 1 109 ? -20.633 2.541 28.672 1.00 87.50 109 ARG A N 1
ATOM 869 C CA . ARG A 1 109 ? -21.342 1.253 28.592 1.00 87.50 109 ARG A CA 1
ATOM 870 C C . ARG A 1 109 ? -20.424 0.099 28.185 1.00 87.50 109 ARG A C 1
ATOM 872 O O . ARG A 1 109 ? -20.579 -1.022 28.661 1.00 87.50 109 ARG A O 1
ATOM 879 N N . PHE A 1 110 ? -19.480 0.356 27.283 1.00 90.94 110 PHE A N 1
ATOM 880 C CA . PHE A 1 110 ? -18.516 -0.644 26.837 1.00 90.94 110 PHE A CA 1
ATOM 881 C C . PHE A 1 110 ? -17.543 -1.030 27.954 1.00 90.94 110 PHE A C 1
ATOM 883 O O . PHE A 1 110 ? -17.267 -2.214 28.140 1.00 90.94 110 PHE A O 1
ATOM 890 N N . ALA A 1 111 ? -17.066 -0.055 28.734 1.00 91.12 111 ALA A N 1
ATOM 891 C CA . ALA A 1 111 ? -16.218 -0.317 29.891 1.00 91.12 111 ALA A CA 1
ATOM 892 C C . ALA A 1 111 ? -16.935 -1.193 30.930 1.00 91.12 111 ALA A C 1
ATOM 894 O O . ALA A 1 111 ? -16.349 -2.170 31.399 1.00 91.12 111 ALA A O 1
ATOM 895 N N . ASP A 1 112 ? -18.209 -0.915 31.217 1.00 91.69 112 ASP A N 1
ATOM 896 C CA . ASP A 1 112 ? -19.016 -1.721 32.142 1.00 91.69 112 ASP A CA 1
ATOM 897 C C . ASP A 1 112 ? -19.145 -3.182 31.680 1.00 91.69 112 ASP A C 1
ATOM 899 O O . ASP A 1 112 ? -18.946 -4.111 32.472 1.00 91.69 112 ASP A O 1
ATOM 903 N N . ALA A 1 113 ? -19.395 -3.408 30.385 1.00 91.88 113 ALA A N 1
ATOM 904 C CA . ALA A 1 113 ? -19.470 -4.750 29.803 1.00 91.88 113 ALA A CA 1
ATOM 905 C C . ALA A 1 113 ? -18.138 -5.514 29.932 1.00 91.88 113 ALA A C 1
ATOM 907 O O . ALA A 1 113 ? -18.112 -6.678 30.341 1.00 91.88 113 ALA A O 1
ATOM 908 N N . VAL A 1 114 ? -17.012 -4.852 29.643 1.00 93.81 114 VAL A N 1
ATOM 909 C CA . VAL A 1 114 ? -15.669 -5.443 29.769 1.00 93.81 114 VAL A CA 1
ATOM 910 C C . VAL A 1 114 ? -15.342 -5.768 31.230 1.00 93.81 114 VAL A C 1
ATOM 912 O O . VAL A 1 114 ? -14.807 -6.843 31.515 1.00 93.81 114 VAL A O 1
ATOM 915 N N . ILE A 1 115 ? -15.703 -4.892 32.174 1.00 93.44 115 ILE A N 1
ATOM 916 C CA . ILE A 1 115 ? -15.536 -5.138 33.614 1.00 93.44 115 ILE A CA 1
ATOM 917 C C . ILE A 1 115 ? -16.355 -6.360 34.048 1.00 93.44 115 ILE A C 1
ATOM 919 O O . ILE A 1 115 ? -15.848 -7.207 34.787 1.00 93.44 115 ILE A O 1
ATOM 923 N N . ASN A 1 116 ? -17.596 -6.495 33.575 1.00 93.75 116 ASN A N 1
ATOM 924 C CA . ASN A 1 116 ? -18.442 -7.649 33.878 1.00 93.75 116 ASN A CA 1
ATOM 925 C C . ASN A 1 116 ? -17.880 -8.960 33.308 1.00 93.75 116 ASN A C 1
ATOM 927 O O . ASN A 1 116 ? -17.873 -9.972 34.012 1.00 93.75 116 ASN A O 1
ATOM 931 N N . LEU A 1 117 ? -17.355 -8.950 32.079 1.00 93.38 117 LEU A N 1
ATOM 932 C CA . LEU A 1 117 ? -16.681 -10.111 31.482 1.00 93.38 117 LEU A CA 1
ATOM 933 C C . LEU 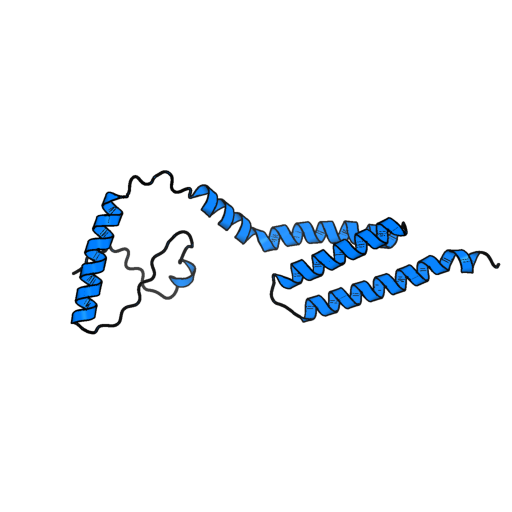A 1 117 ? -15.417 -10.500 32.259 1.00 93.38 117 LEU A C 1
ATOM 935 O O . LEU A 1 117 ? -15.207 -11.681 32.541 1.00 93.38 117 LEU A O 1
ATOM 939 N N . SER A 1 118 ? -14.630 -9.507 32.683 1.00 94.38 118 SER A N 1
ATOM 940 C CA . SER A 1 118 ? -13.432 -9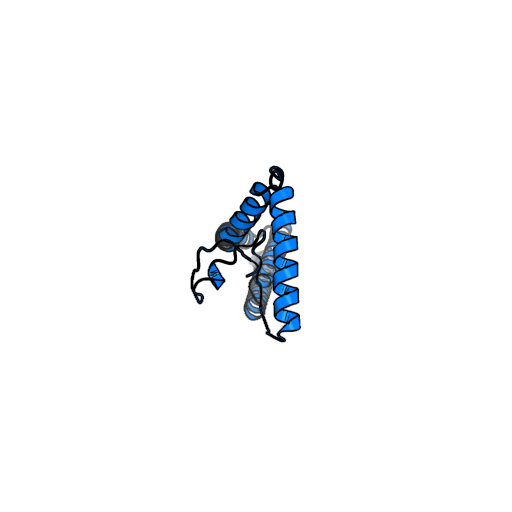.705 33.506 1.00 94.38 118 SER A CA 1
ATOM 941 C C . SER A 1 118 ? -13.766 -10.343 34.860 1.00 94.38 118 SER A C 1
ATOM 943 O O . SER A 1 118 ? -13.180 -11.364 35.224 1.00 94.38 118 SER A O 1
ATOM 945 N N . LYS A 1 119 ? -14.786 -9.830 35.568 1.00 94.25 119 LYS A N 1
ATOM 946 C CA . LYS A 1 119 ? -15.279 -10.415 36.832 1.00 94.25 119 LYS A CA 1
ATOM 947 C C . LYS A 1 119 ? -15.722 -11.871 36.666 1.00 94.25 119 LYS A C 1
ATOM 949 O O . LYS A 1 119 ? -15.492 -12.684 37.557 1.00 94.25 119 LYS A O 1
ATOM 954 N N . LYS A 1 120 ? -16.329 -12.204 35.522 1.00 95.31 120 LYS A N 1
ATOM 955 C CA . LYS A 1 120 ? -16.775 -13.564 35.180 1.00 95.31 120 LYS A CA 1
ATOM 956 C C . LYS A 1 120 ? -15.664 -14.450 34.594 1.00 95.31 120 LYS A C 1
ATOM 958 O O . LYS A 1 120 ? -15.921 -15.620 34.333 1.00 95.31 120 LYS A O 1
ATOM 963 N N . ARG A 1 121 ? -14.445 -13.925 34.399 1.00 93.75 121 ARG A N 1
ATOM 964 C CA . ARG A 1 121 ? -13.311 -14.605 33.738 1.00 93.75 121 ARG A CA 1
ATOM 965 C C . ARG A 1 121 ? -13.649 -15.143 32.340 1.00 93.75 121 ARG A C 1
ATOM 967 O O . ARG A 1 121 ? -13.165 -16.199 31.943 1.00 93.75 121 ARG A O 1
ATOM 974 N N . VAL A 1 122 ? -14.471 -14.413 31.590 1.00 95.50 122 VAL A N 1
ATOM 975 C CA . VAL A 1 122 ? -14.844 -14.765 30.213 1.00 95.50 122 VAL A CA 1
ATOM 976 C C . VAL A 1 122 ? -13.926 -14.029 29.239 1.00 95.50 122 VAL A C 1
ATOM 978 O O . VAL A 1 122 ? -13.838 -12.802 29.268 1.00 95.50 122 VAL A O 1
ATOM 981 N N . GLY A 1 123 ? -13.240 -14.775 28.369 1.00 92.19 123 GLY A N 1
ATOM 982 C CA . GLY A 1 123 ? -12.439 -14.203 27.287 1.00 92.19 123 GLY A CA 1
ATOM 983 C C . GLY A 1 123 ? -13.325 -13.684 26.154 1.00 92.19 123 GLY A C 1
ATOM 984 O O . GLY A 1 123 ? -14.217 -14.393 25.697 1.00 92.19 123 GLY A O 1
ATOM 985 N N . ALA A 1 124 ? -13.070 -12.461 25.689 1.00 92.44 124 ALA A N 1
ATOM 986 C CA . ALA A 1 124 ? -13.792 -11.843 24.580 1.00 92.44 124 ALA A CA 1
ATOM 987 C C . ALA A 1 124 ? -12.823 -11.097 23.653 1.00 92.44 124 ALA A C 1
ATOM 989 O O . ALA A 1 124 ? -11.834 -10.522 24.111 1.00 92.44 124 ALA A O 1
ATOM 990 N N . LEU A 1 125 ? -13.121 -11.096 22.352 1.00 90.69 125 LEU A N 1
ATOM 991 C CA . LEU A 1 125 ? -12.376 -10.358 21.335 1.00 90.69 125 LEU A CA 1
ATOM 992 C C . LEU A 1 125 ? -13.300 -9.324 20.693 1.00 90.69 125 LEU A C 1
ATOM 994 O O . LEU A 1 125 ? -14.345 -9.671 20.149 1.00 90.69 125 LEU A O 1
ATOM 998 N N . PHE A 1 126 ? -12.893 -8.058 20.737 1.00 88.44 126 PHE A N 1
ATOM 999 C CA . PHE A 1 126 ? -13.650 -6.947 20.170 1.00 88.44 126 PHE A CA 1
ATOM 1000 C C . PHE A 1 126 ? -12.857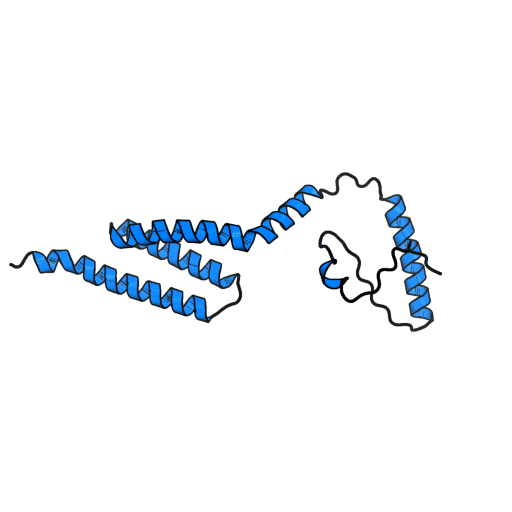 -6.300 19.035 1.00 88.44 126 PHE A C 1
ATOM 1002 O O . PHE A 1 126 ? -11.723 -5.865 19.237 1.00 88.44 126 PHE A O 1
ATOM 1009 N N . ALA A 1 127 ? -13.463 -6.194 17.852 1.00 87.12 127 ALA A N 1
ATOM 1010 C CA . ALA A 1 127 ? -12.907 -5.464 16.716 1.00 87.12 127 ALA A CA 1
ATOM 1011 C C . ALA A 1 127 ? -13.751 -4.210 16.449 1.00 87.12 127 ALA A C 1
ATOM 1013 O O . ALA A 1 127 ? -14.923 -4.304 16.090 1.00 87.12 127 ALA A O 1
ATOM 1014 N N . ILE A 1 128 ? -13.161 -3.025 16.632 1.00 85.94 128 ILE A N 1
ATOM 1015 C CA . ILE A 1 128 ? -13.846 -1.741 16.427 1.00 85.94 128 ILE A CA 1
ATOM 1016 C C . ILE A 1 128 ? -13.450 -1.187 15.060 1.00 85.94 128 ILE A C 1
ATOM 1018 O O . ILE A 1 128 ? -12.301 -0.788 14.851 1.00 85.94 128 ILE A O 1
ATOM 1022 N N . GLN A 1 129 ? -14.410 -1.130 14.135 1.00 79.50 129 GLN A N 1
ATOM 1023 C CA . GLN A 1 129 ? -14.196 -0.517 12.828 1.00 79.50 129 GLN A CA 1
ATOM 1024 C C . GLN A 1 129 ? -13.896 0.982 12.990 1.00 79.50 129 GLN A C 1
ATOM 1026 O O . GLN A 1 129 ? -14.627 1.712 13.660 1.00 79.50 129 GLN A O 1
ATOM 1031 N N . ARG A 1 130 ? -12.811 1.442 12.362 1.00 79.25 130 ARG A N 1
ATOM 1032 C CA . ARG A 1 130 ? -12.460 2.867 12.250 1.00 79.25 130 ARG A CA 1
ATOM 1033 C C . ARG A 1 130 ? -12.556 3.277 10.782 1.00 79.25 130 ARG A C 1
ATOM 1035 O O . ARG A 1 130 ? -13.589 3.070 10.158 1.00 79.25 130 ARG A O 1
ATOM 1042 N N . ASP A 1 131 ? -11.478 3.815 10.224 1.00 70.69 131 ASP A N 1
ATOM 1043 C CA . ASP A 1 131 ? -11.430 4.281 8.836 1.00 70.69 131 ASP A CA 1
ATOM 1044 C C . ASP A 1 131 ? -11.280 3.124 7.833 1.00 70.69 131 ASP A C 1
ATOM 1046 O O . AS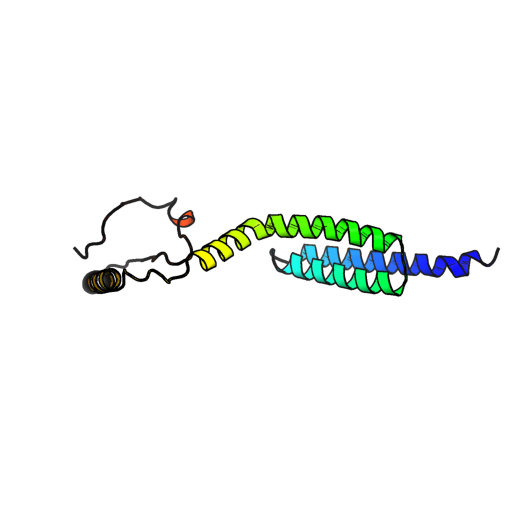P A 1 131 ? -11.667 3.235 6.673 1.00 70.69 131 ASP A O 1
ATOM 1050 N N . ILE A 1 132 ? -10.721 1.995 8.280 1.00 73.69 132 ILE A N 1
ATOM 1051 C CA . ILE A 1 132 ? -10.591 0.775 7.477 1.00 73.69 132 ILE A CA 1
ATOM 1052 C C . ILE A 1 132 ? -11.833 -0.074 7.687 1.00 73.69 132 ILE A C 1
ATOM 1054 O O . ILE A 1 132 ? -12.202 -0.359 8.827 1.00 73.69 132 ILE A O 1
ATOM 1058 N N . SER A 1 133 ? -12.473 -0.479 6.591 1.00 77.50 133 SER A N 1
ATOM 1059 C CA . SER A 1 133 ? -13.635 -1.355 6.661 1.00 77.50 133 SER A CA 1
ATOM 1060 C C . SER A 1 133 ? -13.235 -2.780 7.023 1.00 77.50 133 SER A C 1
ATOM 1062 O O . SER A 1 133 ? -12.311 -3.332 6.439 1.00 77.50 133 SER A O 1
ATOM 1064 N N . LEU A 1 134 ? -13.967 -3.381 7.962 1.00 80.31 134 LEU A N 1
ATOM 1065 C CA . LEU A 1 134 ? -13.794 -4.777 8.372 1.00 80.31 134 LEU A CA 1
ATOM 1066 C C . LEU A 1 134 ? -14.660 -5.747 7.548 1.00 80.31 134 LEU A C 1
ATOM 1068 O O . LEU A 1 134 ? -14.724 -6.923 7.884 1.00 80.31 134 LEU A O 1
ATOM 1072 N N . LYS A 1 135 ? -15.321 -5.282 6.476 1.00 78.94 135 LYS A N 1
ATOM 1073 C CA . LYS A 1 135 ? -16.293 -6.070 5.692 1.00 78.94 135 LYS A CA 1
ATOM 1074 C C . LYS A 1 135 ? -15.770 -7.431 5.231 1.00 78.94 135 LYS A C 1
ATOM 1076 O O . LYS A 1 135 ? -16.480 -8.412 5.389 1.00 78.94 135 LYS A O 1
ATOM 1081 N N . GLU A 1 136 ? -14.531 -7.498 4.757 1.00 74.12 136 GLU A N 1
ATOM 1082 C CA . GLU A 1 136 ? -13.903 -8.753 4.304 1.00 74.12 136 GLU A CA 1
ATOM 1083 C C . GLU A 1 136 ? -13.768 -9.800 5.422 1.00 74.12 136 GLU A C 1
ATOM 1085 O O . GLU A 1 136 ? -13.704 -10.992 5.157 1.00 74.12 136 GLU A O 1
ATOM 1090 N N . HIS A 1 137 ? -13.756 -9.368 6.686 1.00 75.69 137 HIS A N 1
ATOM 1091 C CA . HIS A 1 137 ? -13.662 -10.252 7.848 1.00 75.69 137 HIS A CA 1
ATOM 1092 C C . HIS A 1 137 ? -15.039 -10.570 8.456 1.00 75.69 137 HIS A C 1
ATOM 1094 O O . HIS A 1 137 ? -15.121 -11.395 9.361 1.00 75.69 137 HIS A O 1
ATOM 1100 N N . LEU A 1 138 ? -16.115 -9.921 7.990 1.00 79.94 138 LEU A N 1
ATOM 1101 C CA . LEU A 1 138 ? -17.483 -10.165 8.463 1.00 79.94 138 LEU A CA 1
ATOM 1102 C C . LEU A 1 138 ? -18.144 -11.362 7.768 1.00 79.94 138 LEU A C 1
ATOM 1104 O O . LEU A 1 138 ? -19.107 -11.897 8.306 1.00 79.94 138 LEU A O 1
ATOM 1108 N N . GLU A 1 139 ? -17.634 -11.796 6.611 1.00 75.69 139 GLU A N 1
ATOM 1109 C CA . GLU A 1 139 ? -18.233 -12.877 5.808 1.00 75.69 139 GLU A CA 1
ATOM 1110 C C . GLU A 1 139 ? -18.274 -14.233 6.531 1.00 75.69 139 GLU A C 1
ATOM 1112 O O . GLU A 1 139 ? -19.125 -15.065 6.229 1.00 75.69 139 GLU A O 1
ATOM 1117 N N . SER A 1 140 ? -17.396 -14.456 7.513 1.00 81.50 140 SER A N 1
ATOM 1118 C CA . SER A 1 140 ? -17.362 -15.681 8.325 1.00 81.50 140 SER A CA 1
ATOM 1119 C C . SER A 1 140 ? -18.207 -15.611 9.604 1.00 81.50 140 SER A C 1
ATOM 1121 O O . SER A 1 140 ? -18.292 -16.599 10.335 1.00 81.50 140 SER A O 1
ATOM 1123 N N . GLY A 1 141 ? -18.801 -14.453 9.908 1.00 83.38 141 GLY A N 1
ATOM 1124 C CA . GLY A 1 141 ? -19.534 -14.198 11.146 1.00 83.38 141 GLY A CA 1
ATOM 1125 C C . GLY A 1 141 ? -21.056 -14.239 10.996 1.00 83.38 141 GLY A C 1
ATOM 1126 O O . GLY A 1 141 ? -21.606 -14.308 9.900 1.00 83.38 141 GLY A O 1
ATOM 1127 N N . VAL A 1 142 ? -21.753 -14.143 12.131 1.00 87.81 142 VAL A N 1
ATOM 1128 C CA . VAL A 1 142 ? -23.212 -13.969 12.178 1.00 87.81 142 VAL A CA 1
ATOM 1129 C C . VAL A 1 142 ? -23.531 -12.484 12.330 1.00 87.81 142 VAL A C 1
ATOM 1131 O O . VAL A 1 142 ? -23.081 -11.838 13.277 1.00 87.81 142 VAL A O 1
ATOM 1134 N N . VAL A 1 143 ? -24.318 -11.933 11.403 1.00 87.19 143 VAL A N 1
ATOM 1135 C CA . VAL A 1 143 ? -24.760 -10.534 11.456 1.00 87.19 143 VAL A CA 1
ATOM 1136 C C . VAL A 1 143 ? -25.886 -10.402 12.478 1.00 87.19 143 VAL A C 1
ATOM 1138 O O . VAL A 1 143 ? -26.941 -11.008 12.322 1.00 87.19 143 VAL A O 1
ATOM 1141 N N . LEU A 1 144 ? -25.653 -9.608 13.524 1.00 85.88 144 LEU A N 1
ATOM 1142 C CA . LEU A 1 144 ? -26.611 -9.413 14.618 1.00 85.88 144 LEU A CA 1
ATOM 1143 C C . LEU A 1 144 ? -27.457 -8.139 14.479 1.00 85.88 144 LEU A C 1
ATOM 1145 O O . LEU A 1 144 ? -28.470 -8.038 15.157 1.00 85.88 14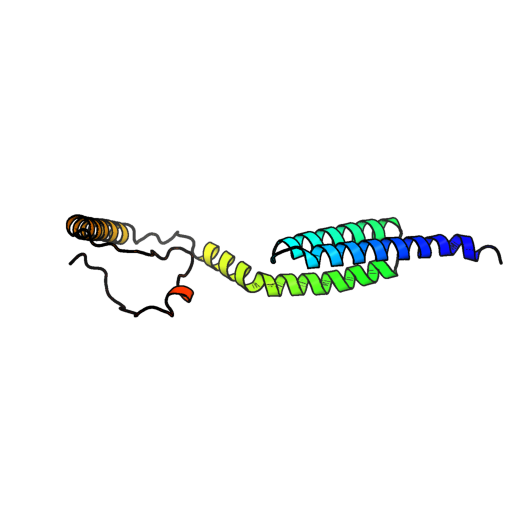4 LEU A O 1
ATOM 1149 N N . ASP A 1 145 ? -27.033 -7.179 13.644 1.00 84.44 145 ASP A N 1
ATOM 1150 C CA . ASP A 1 145 ? -27.649 -5.846 13.444 1.00 84.44 145 ASP A CA 1
ATOM 1151 C C . ASP A 1 145 ? -28.261 -5.227 14.723 1.00 84.44 145 ASP A C 1
ATOM 1153 O O . ASP A 1 145 ? -29.357 -4.669 14.737 1.00 84.44 145 ASP A O 1
ATOM 1157 N N . ALA A 1 146 ? -27.551 -5.387 15.844 1.00 85.12 146 ALA A N 1
ATOM 1158 C CA . ALA A 1 146 ? -28.044 -5.063 17.174 1.00 85.12 146 ALA A CA 1
ATOM 1159 C C . ALA A 1 146 ? -27.458 -3.742 17.679 1.00 85.12 146 ALA A C 1
ATOM 1161 O O . ALA A 1 146 ? -26.308 -3.389 17.398 1.00 85.12 146 ALA A O 1
ATOM 1162 N N . GLN A 1 147 ? -28.231 -3.029 18.500 1.00 83.94 147 GLN A N 1
ATOM 1163 C CA . GLN A 1 147 ? -27.697 -1.909 19.270 1.00 83.94 147 GLN A CA 1
ATOM 1164 C C . GLN A 1 147 ? -26.920 -2.433 20.478 1.00 83.94 147 GLN A C 1
ATOM 1166 O O . GLN A 1 147 ? -27.381 -3.324 21.186 1.00 83.94 147 GLN A O 1
ATOM 1171 N N . PHE A 1 148 ? -25.743 -1.860 20.728 1.00 83.12 148 PHE A N 1
ATOM 1172 C CA . PHE A 1 148 ? -24.903 -2.268 21.850 1.00 83.12 148 PHE A CA 1
ATOM 1173 C C . PHE A 1 148 ? -25.567 -1.966 23.206 1.00 83.12 148 PHE A C 1
ATOM 1175 O O . PHE A 1 148 ? -25.924 -0.816 23.486 1.00 83.12 148 PHE A O 1
ATOM 1182 N N . SER A 1 149 ? -25.656 -2.993 24.055 1.00 84.88 149 SER A N 1
ATOM 1183 C CA . SER A 1 149 ? -26.097 -2.930 25.451 1.00 84.88 149 SER A CA 1
ATOM 1184 C C . SER A 1 149 ? -25.091 -3.681 26.347 1.00 84.88 149 SER A C 1
ATOM 1186 O O . SER A 1 149 ? -24.546 -4.682 25.885 1.00 84.88 149 SER A O 1
ATOM 1188 N N . PRO A 1 150 ? -24.801 -3.218 27.582 1.00 78.81 150 PRO A N 1
ATOM 1189 C CA . PRO A 1 150 ? -23.910 -3.916 28.519 1.00 78.81 150 PRO A CA 1
ATOM 1190 C C . PRO A 1 150 ? -24.507 -5.155 29.209 1.00 78.81 150 PRO A C 1
ATOM 1192 O O . PRO A 1 150 ? -23.771 -5.848 29.916 1.00 78.81 150 PRO A O 1
ATOM 1195 N N . GLU A 1 151 ? -25.818 -5.361 29.083 1.00 74.44 151 GLU A N 1
ATOM 1196 C CA . GLU A 1 151 ? -26.580 -6.477 29.672 1.00 74.44 151 GLU A CA 1
ATOM 1197 C C . GLU A 1 151 ? -26.240 -7.819 29.008 1.00 74.44 151 GLU A C 1
ATOM 1199 O O . GLU A 1 151 ? -25.993 -8.792 29.764 1.00 74.44 151 GLU A O 1
#

Solvent-accessible surface area (backbone atoms only — not comparable to full-atom values): 9195 Å² total; per-residue (Å²): 135,77,64,62,68,72,64,48,53,58,55,56,52,50,53,54,53,50,52,54,49,54,53,51,51,55,54,40,69,71,67,55,72,72,68,51,41,54,52,45,52,48,53,50,52,52,53,51,50,55,53,26,68,76,68,70,42,66,67,58,46,53,50,50,58,54,49,48,54,54,47,53,52,51,47,51,63,70,42,44,65,55,55,52,53,51,49,50,57,64,69,58,56,78,79,80,68,84,52,58,69,63,51,52,57,48,51,54,43,48,49,54,32,51,51,52,32,55,76,68,71,52,90,82,87,85,85,80,76,70,96,60,81,56,64,88,71,47,77,86,56,84,90,72,93,68,83,93,72,59,124

Secondary structure (DSSP, 8-state):
--SHHHHHHHHHHHHHHHHHHHHHHHHHHTT-STHHHHHHHHHHHHHHHHHHHHHT-HHHHHHHHHHHHHHHHHHHHHHHHHHHHHHHHHHT-TT--TTHHHHHHHHHHHHHHHHHHHHTT---------SS--HHHHTTSPP--PPP---

pLDDT: mean 73.03, std 12.25, range [42.69, 95.5]